Protein AF-A0A8D8A5N0-F1 (afdb_monomer)

Mean predicted aligned error: 7.86 Å

Foldseek 3Di:
DAEAEDEDALVLSLVLVQQLVQLLCCLVVVDPQVQWDWDQDLNDTTTHGNDPVVVVVSVVVSVVSSVCRNVVNDQWDKDWDADPVPRHTPDIYIHGYDYPPDDDPPDPDVPDPPPDPVVSNVSSVSSVVSSVSSVVVSD

Secondary structure (DSSP, 8-state):
-EEEEEES-HHHHHHHHHHHHHHHHHHTTSS-GGGEEEEEETTEEEEEE--HHHHHHHHHHHHHHHHHHHTT--SEEEEEEE-TTT--EEEEEEEEEE----S------TTS----HHHHHHHHHHHHHHHHHHHHTT-

pLDDT: mean 80.79, std 16.63, range [32.75, 97.25]

Solvent-accessible surface area (backbone atoms only — not comparable to full-atom values): 8246 Å² total; per-residue (Å²): 125,48,76,45,82,44,66,67,53,32,70,56,39,36,50,51,50,52,55,50,51,34,42,49,37,52,77,69,58,76,44,66,73,86,43,43,44,81,42,83,51,78,93,38,82,41,56,36,71,68,50,66,66,61,51,52,50,50,50,58,52,38,54,56,48,26,56,34,40,66,69,71,71,52,61,65,48,75,53,72,45,58,43,88,83,80,65,45,77,77,44,49,37,35,41,34,45,47,75,78,82,70,95,60,95,65,78,77,45,97,87,53,72,91,81,46,76,65,57,53,52,49,54,35,49,53,53,50,50,53,55,47,51,62,60,54,74,74,111

Radius of gyration: 15.75 Å; Cα contacts (8 Å, |Δi|>4): 160; chains: 1; bounding box: 42×29×41 Å

InterPro domains:
  IPR003511 HORMA domain [PF02301] (9-136)
  IPR003511 HORMA domain [PS50815] (7-139)
  IPR036570 HORMA domain superfamily [G3DSA:3.30.900.10] (1-139)
  IPR036570 HORMA domain superfamily [SSF56019] (3-138)
  IPR045091 Mad2-like [PTHR11842] (2-138)

Structure (mmCIF, N/CA/C/O backbone):
data_AF-A0A8D8A5N0-F1
#
_entry.id   AF-A0A8D8A5N0-F1
#
loop_
_atom_site.group_PDB
_atom_site.id
_atom_site.type_symbol
_atom_site.label_atom_id
_atom_site.label_alt_id
_atom_site.label_comp_id
_atom_site.label_asym_id
_atom_site.label_entity_id
_atom_site.label_seq_id
_atom_site.pdbx_PDB_ins_code
_atom_site.Cartn_x
_atom_site.Cartn_y
_atom_site.Cartn_z
_atom_site.occupancy
_atom_site.B_iso_or_equiv
_atom_site.auth_seq_id
_atom_site.auth_comp_id
_atom_site.auth_asym_id
_atom_site.auth_atom_id
_atom_site.pdbx_PDB_model_num
ATOM 1 N N . GLN A 1 1 ? -12.467 -11.304 -3.784 1.00 57.22 1 GLN A N 1
ATOM 2 C CA . GLN A 1 1 ? -10.991 -11.193 -3.771 1.00 57.22 1 GLN A CA 1
ATOM 3 C C . GLN A 1 1 ? -10.616 -10.074 -4.716 1.00 57.22 1 GLN A C 1
ATOM 5 O O . GLN A 1 1 ? -11.039 -10.118 -5.866 1.00 57.22 1 GLN A O 1
ATOM 10 N N . ASN A 1 2 ? -9.881 -9.080 -4.227 1.00 75.38 2 ASN A N 1
ATOM 11 C CA . ASN A 1 2 ? -9.463 -7.937 -5.034 1.00 75.38 2 ASN A CA 1
ATOM 12 C C . ASN A 1 2 ? -8.053 -8.225 -5.544 1.00 75.38 2 ASN A C 1
ATOM 14 O O . ASN A 1 2 ? -7.177 -8.504 -4.735 1.00 75.38 2 ASN A O 1
ATOM 18 N N . ALA A 1 3 ? -7.836 -8.206 -6.860 1.00 76.81 3 ALA A N 1
ATOM 19 C CA . ALA A 1 3 ? -6.529 -8.477 -7.453 1.00 76.81 3 ALA A CA 1
ATOM 20 C C . ALA A 1 3 ? -6.032 -7.262 -8.241 1.00 76.81 3 ALA A C 1
ATOM 22 O O . ALA A 1 3 ? -6.712 -6.796 -9.154 1.00 76.81 3 ALA A O 1
ATOM 23 N N . ILE A 1 4 ? -4.837 -6.782 -7.908 1.00 78.62 4 ILE A N 1
ATOM 24 C CA . ILE A 1 4 ? -4.152 -5.656 -8.549 1.00 78.62 4 ILE A CA 1
ATOM 25 C C . ILE A 1 4 ? -2.866 -6.203 -9.161 1.00 78.62 4 ILE A C 1
ATOM 27 O O . ILE A 1 4 ? -2.128 -6.926 -8.499 1.00 78.62 4 ILE A O 1
ATOM 31 N N . THR A 1 5 ? -2.599 -5.894 -10.428 1.00 76.25 5 THR A N 1
ATOM 32 C CA . THR A 1 5 ? -1.364 -6.330 -11.098 1.00 76.25 5 THR A CA 1
ATOM 33 C C . THR A 1 5 ? -0.357 -5.190 -11.105 1.00 76.25 5 THR A C 1
ATOM 35 O O . THR A 1 5 ? -0.684 -4.099 -11.563 1.00 76.25 5 THR A O 1
ATOM 38 N N . LEU A 1 6 ? 0.855 -5.449 -10.620 1.00 73.50 6 LEU A N 1
ATOM 39 C CA . LEU A 1 6 ? 1.956 -4.490 -10.574 1.00 73.50 6 LEU A CA 1
ATOM 40 C C . LEU A 1 6 ? 3.015 -4.867 -11.611 1.00 73.50 6 LEU A C 1
ATOM 42 O O . LEU A 1 6 ? 3.421 -6.028 -11.690 1.00 73.50 6 LEU A O 1
ATOM 46 N N . LYS A 1 7 ? 3.452 -3.879 -12.392 1.00 70.44 7 LYS A N 1
ATOM 47 C CA . LYS A 1 7 ? 4.493 -3.998 -13.418 1.00 70.44 7 LYS A CA 1
ATOM 48 C C . LYS A 1 7 ? 5.558 -2.935 -13.171 1.00 70.44 7 LYS A C 1
ATOM 50 O O . LYS A 1 7 ? 5.244 -1.869 -12.656 1.00 70.44 7 LYS A O 1
ATOM 55 N N . GLY A 1 8 ? 6.806 -3.218 -13.528 1.00 72.31 8 GLY A N 1
ATOM 56 C CA . GLY A 1 8 ? 7.905 -2.254 -13.430 1.00 72.31 8 GLY A CA 1
ATOM 57 C C . GLY A 1 8 ? 9.109 -2.772 -12.650 1.00 72.31 8 GLY A C 1
ATOM 58 O O . GLY A 1 8 ? 9.218 -3.959 -12.356 1.00 72.31 8 GLY A O 1
ATOM 59 N N . SER A 1 9 ? 10.043 -1.870 -12.342 1.00 77.88 9 SER A N 1
ATOM 60 C CA . SER A 1 9 ? 11.216 -2.204 -11.531 1.00 77.88 9 SER A CA 1
ATOM 61 C C . SER A 1 9 ? 10.828 -2.457 -10.072 1.00 77.88 9 SER A C 1
ATOM 63 O O . SER A 1 9 ? 9.800 -1.972 -9.600 1.00 77.88 9 SER A O 1
ATOM 65 N N . ALA A 1 10 ? 11.687 -3.156 -9.327 1.00 81.75 10 ALA A N 1
ATOM 66 C CA . ALA A 1 10 ? 11.471 -3.427 -7.906 1.00 81.75 10 ALA A CA 1
ATOM 67 C C . ALA A 1 10 ? 11.163 -2.156 -7.092 1.00 81.75 10 ALA A C 1
ATOM 69 O O . ALA A 1 10 ? 10.239 -2.153 -6.285 1.00 81.75 10 ALA A O 1
ATOM 70 N N . ALA A 1 11 ? 11.885 -1.060 -7.349 1.00 80.50 11 ALA A N 1
ATOM 71 C CA . ALA A 1 11 ? 11.662 0.219 -6.676 1.00 80.50 11 ALA A CA 1
ATOM 72 C C . ALA A 1 11 ? 10.275 0.809 -6.986 1.00 80.50 11 ALA A C 1
ATOM 74 O O . ALA A 1 11 ? 9.578 1.255 -6.079 1.00 80.50 11 ALA A O 1
ATOM 75 N N . ILE A 1 12 ? 9.854 0.759 -8.254 1.00 81.06 12 ILE A N 1
ATOM 76 C CA . ILE A 1 12 ? 8.546 1.259 -8.694 1.00 81.06 12 ILE A CA 1
ATOM 77 C C . ILE A 1 12 ? 7.417 0.422 -8.079 1.00 81.06 12 ILE A C 1
ATOM 79 O O . ILE A 1 12 ? 6.457 0.970 -7.543 1.00 81.06 12 ILE A O 1
ATOM 83 N N . ILE A 1 13 ? 7.549 -0.907 -8.094 1.00 83.31 13 ILE A N 1
ATOM 84 C CA . ILE A 1 13 ? 6.556 -1.820 -7.514 1.00 83.31 13 ILE A CA 1
ATOM 85 C C . ILE A 1 13 ? 6.441 -1.612 -5.996 1.00 83.31 13 ILE A C 1
ATOM 87 O O . ILE A 1 13 ? 5.327 -1.558 -5.473 1.00 83.31 13 ILE A O 1
ATOM 91 N N . SER A 1 14 ? 7.557 -1.430 -5.284 1.00 87.62 14 SER A N 1
ATOM 92 C CA . SER A 1 14 ? 7.544 -1.085 -3.855 1.00 87.62 14 SER A CA 1
ATOM 93 C C . SER A 1 14 ? 6.847 0.246 -3.575 1.00 87.62 14 SER A C 1
ATOM 95 O O . SER A 1 14 ? 6.098 0.362 -2.602 1.00 87.62 14 SER A O 1
ATOM 97 N N . GLU A 1 15 ? 7.026 1.239 -4.446 1.00 86.75 15 GLU A N 1
ATOM 98 C CA . GLU A 1 15 ? 6.311 2.511 -4.359 1.00 86.75 15 GLU A CA 1
ATOM 99 C C . GLU A 1 15 ? 4.797 2.326 -4.568 1.00 86.75 15 GLU A C 1
ATOM 101 O O . GLU A 1 15 ? 3.990 2.846 -3.794 1.00 86.75 15 GLU A O 1
ATOM 106 N N . TYR A 1 16 ? 4.403 1.516 -5.558 1.00 85.94 16 TYR A N 1
ATOM 107 C CA . TYR A 1 16 ? 3.000 1.188 -5.831 1.00 85.94 16 TYR A CA 1
ATOM 108 C C . TYR A 1 16 ? 2.325 0.508 -4.644 1.00 85.94 16 TYR A C 1
ATOM 110 O O . TYR A 1 16 ? 1.199 0.859 -4.287 1.00 85.94 16 TYR A O 1
ATOM 118 N N .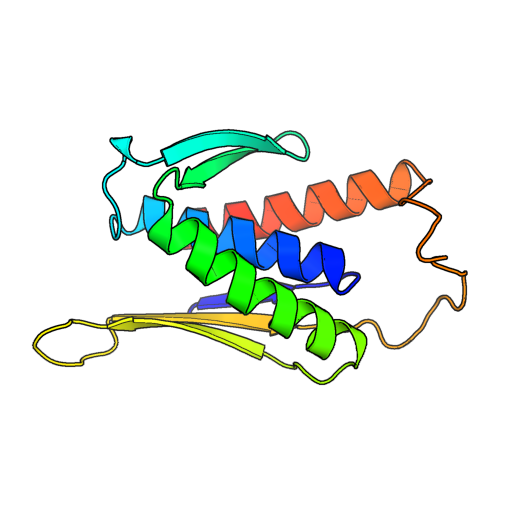 LEU A 1 17 ? 3.022 -0.427 -3.999 1.00 90.06 17 LEU A N 1
ATOM 119 C CA . LEU A 1 17 ? 2.541 -1.081 -2.785 1.00 90.06 17 LEU A CA 1
ATOM 120 C C . LEU A 1 17 ? 2.341 -0.069 -1.657 1.00 90.06 17 LEU A C 1
ATOM 122 O O . LEU A 1 17 ? 1.313 -0.109 -0.985 1.00 90.06 17 LEU A O 1
ATOM 126 N N . ASN A 1 18 ? 3.271 0.873 -1.476 1.00 93.19 18 ASN A N 1
ATOM 127 C CA . ASN A 1 18 ? 3.143 1.901 -0.447 1.00 93.19 18 ASN A CA 1
ATOM 128 C C . ASN A 1 18 ? 1.880 2.754 -0.640 1.00 93.19 18 ASN A C 1
ATOM 130 O O . ASN A 1 18 ? 1.090 2.920 0.293 1.00 93.19 18 ASN A O 1
ATOM 134 N N . TYR A 1 19 ? 1.663 3.270 -1.852 1.00 91.12 19 TYR A N 1
ATOM 135 C CA . TYR A 1 19 ? 0.490 4.090 -2.163 1.00 91.12 19 TYR A CA 1
ATOM 136 C C . TYR A 1 19 ? -0.813 3.296 -2.088 1.00 91.12 19 TYR A C 1
ATOM 138 O O . TYR A 1 19 ? -1.806 3.784 -1.540 1.00 91.12 19 TYR A O 1
ATOM 146 N N . GLY A 1 20 ? -0.806 2.062 -2.597 1.00 89.75 20 GLY A N 1
ATOM 147 C CA . GLY A 1 20 ? -1.971 1.189 -2.577 1.00 89.75 20 GLY A CA 1
ATOM 148 C C . GLY A 1 20 ? -2.399 0.838 -1.154 1.00 89.75 20 GLY A C 1
ATOM 149 O O . GLY A 1 20 ? -3.569 0.992 -0.809 1.00 89.75 20 GLY A O 1
ATOM 150 N N . ILE A 1 21 ? -1.447 0.456 -0.297 1.00 93.69 21 ILE A N 1
ATOM 151 C CA . ILE A 1 21 ? -1.722 0.139 1.109 1.00 93.69 21 ILE A CA 1
ATOM 152 C C . ILE A 1 21 ? -2.253 1.373 1.844 1.00 93.69 21 ILE A C 1
ATOM 154 O O . ILE A 1 21 ? -3.294 1.280 2.491 1.00 93.69 21 ILE A O 1
ATOM 158 N N . ASN A 1 22 ? -1.607 2.539 1.715 1.00 94.62 22 ASN A N 1
ATOM 159 C CA . ASN A 1 22 ? -2.088 3.767 2.362 1.00 94.62 22 ASN A CA 1
ATOM 160 C C . ASN A 1 22 ? -3.510 4.140 1.913 1.00 94.62 22 ASN A C 1
ATOM 162 O O . ASN A 1 22 ? -4.335 4.529 2.739 1.00 94.62 22 ASN A O 1
ATOM 166 N N . SER A 1 23 ? -3.824 3.945 0.631 1.00 91.06 23 SER A N 1
ATOM 167 C CA . SER A 1 23 ? -5.166 4.197 0.096 1.00 91.06 23 SER A CA 1
ATOM 168 C C . SER A 1 23 ? -6.212 3.266 0.692 1.00 91.06 23 SER A C 1
ATOM 170 O O . SER A 1 23 ? -7.265 3.741 1.110 1.00 91.06 23 SER A O 1
ATOM 172 N N . ILE A 1 24 ? -5.914 1.966 0.793 1.00 91.88 24 ILE A N 1
ATOM 173 C CA . ILE A 1 24 ? -6.815 0.984 1.413 1.00 91.88 24 ILE A CA 1
ATOM 174 C C . ILE A 1 24 ? -7.027 1.320 2.894 1.00 91.88 24 ILE A C 1
ATOM 176 O O . ILE A 1 24 ? -8.164 1.318 3.363 1.00 91.88 24 ILE A O 1
ATOM 180 N N . LEU A 1 25 ? -5.957 1.658 3.627 1.00 94.25 25 LEU A N 1
ATOM 181 C CA . LEU A 1 25 ? -6.043 2.035 5.043 1.00 94.25 25 LEU A CA 1
ATOM 182 C C . LEU A 1 25 ? -6.958 3.245 5.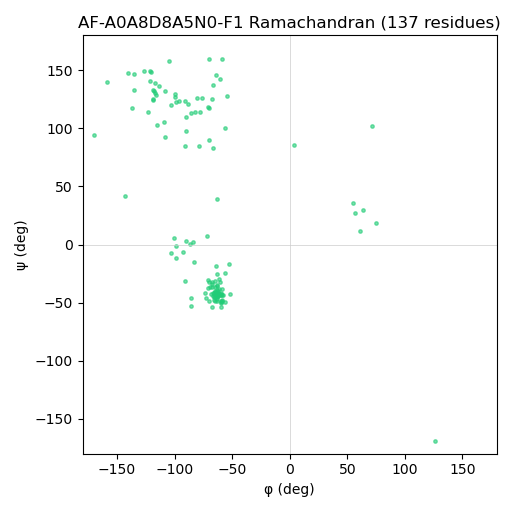261 1.00 94.25 25 LEU A C 1
ATOM 184 O O . LEU A 1 25 ? -7.769 3.229 6.189 1.00 94.25 25 LEU A O 1
ATOM 188 N N . PHE A 1 26 ? -6.846 4.264 4.405 1.00 92.38 26 PHE A N 1
ATOM 189 C CA . PHE A 1 26 ? -7.698 5.450 4.457 1.00 92.38 26 PHE A CA 1
ATOM 190 C C . PHE A 1 26 ? -9.150 5.121 4.094 1.00 92.38 26 PHE A C 1
ATOM 192 O O . PHE A 1 26 ? -10.073 5.399 4.855 1.00 92.38 26 PHE A O 1
ATOM 199 N N . GLN A 1 27 ? -9.364 4.498 2.937 1.00 89.06 27 GLN A N 1
ATOM 200 C CA . GLN A 1 27 ? -10.695 4.279 2.372 1.00 89.06 27 GLN A CA 1
ATOM 201 C C . GLN A 1 27 ? -11.549 3.299 3.180 1.00 89.06 27 GLN A C 1
ATOM 203 O O . GLN A 1 27 ? -12.768 3.452 3.232 1.00 89.06 27 GLN A O 1
ATOM 208 N N . ARG A 1 28 ? -10.924 2.303 3.819 1.00 91.06 28 ARG A N 1
ATOM 209 C CA . ARG A 1 28 ? -11.609 1.354 4.710 1.00 91.06 28 ARG A CA 1
ATOM 210 C C . ARG A 1 28 ? -11.720 1.862 6.151 1.00 91.06 28 ARG A C 1
ATOM 212 O O . ARG A 1 28 ? -12.261 1.152 6.992 1.00 91.06 28 ARG A O 1
ATOM 219 N N . GLY A 1 29 ? -11.215 3.064 6.445 1.00 92.44 29 GLY A N 1
ATOM 220 C CA . GLY A 1 29 ? -11.278 3.659 7.780 1.00 92.44 29 GLY A CA 1
ATOM 221 C C . GLY A 1 29 ? -10.503 2.869 8.837 1.00 92.44 29 GLY A C 1
ATOM 222 O O . GLY A 1 29 ? -10.889 2.869 10.002 1.00 92.44 29 GLY A O 1
ATOM 223 N N . ILE A 1 30 ? -9.427 2.177 8.440 1.00 93.75 30 ILE A N 1
ATOM 224 C CA . ILE A 1 30 ? -8.573 1.422 9.375 1.00 93.75 30 ILE A CA 1
ATOM 225 C C . ILE A 1 30 ? -7.822 2.384 10.301 1.00 93.75 30 ILE A C 1
ATOM 227 O O . ILE A 1 30 ? -7.595 2.075 11.469 1.00 93.75 30 ILE A O 1
ATOM 231 N N . TYR A 1 31 ? -7.463 3.556 9.774 1.00 94.81 31 TYR A N 1
ATOM 232 C CA . TYR A 1 31 ? -6.886 4.667 10.522 1.00 94.81 31 TYR A CA 1
ATOM 233 C C . TYR A 1 31 ? -7.765 5.920 10.376 1.00 94.81 31 TYR A C 1
ATOM 235 O O . TYR A 1 31 ? -8.393 6.096 9.327 1.00 94.81 31 TYR A O 1
ATOM 243 N N . PRO A 1 32 ? -7.803 6.808 11.388 1.00 94.25 32 PRO A N 1
ATOM 244 C CA . PRO A 1 32 ? -8.585 8.038 11.325 1.00 94.25 32 PRO A CA 1
ATOM 245 C C . PRO A 1 32 ? -8.146 8.962 10.177 1.00 94.25 32 PRO A C 1
ATOM 247 O O . PRO A 1 32 ? -6.943 9.091 9.924 1.00 94.25 32 PRO A O 1
ATOM 250 N N . PRO A 1 33 ? -9.079 9.651 9.496 1.00 93.12 33 PRO A N 1
ATOM 251 C CA . PRO A 1 33 ? -8.765 10.494 8.340 1.00 93.12 33 PRO A CA 1
ATOM 252 C C . PRO A 1 33 ? -7.802 11.646 8.670 1.00 93.12 33 PRO A C 1
ATOM 254 O O . PRO A 1 33 ? -6.962 12.005 7.846 1.00 93.12 33 PRO A O 1
ATOM 257 N N . GLU A 1 34 ? -7.854 12.194 9.885 1.00 95.12 34 GLU A N 1
ATOM 258 C CA . GLU A 1 34 ? -6.951 13.243 10.370 1.00 95.12 34 GLU A CA 1
ATOM 259 C C . GLU A 1 34 ? -5.487 12.793 10.462 1.00 95.12 34 GLU A C 1
ATOM 261 O O . GLU A 1 34 ? -4.582 13.634 10.482 1.00 95.12 34 GLU A O 1
ATOM 266 N N . GLN A 1 35 ? -5.232 11.481 10.473 1.00 95.94 35 GLN A N 1
ATOM 267 C CA . GLN A 1 35 ? -3.888 10.913 10.439 1.00 95.94 35 GLN A CA 1
ATOM 268 C C . GLN A 1 35 ? -3.321 10.801 9.026 1.00 95.94 35 GLN A C 1
ATOM 270 O O . GLN A 1 35 ? -2.179 10.386 8.880 1.00 95.94 35 GLN A O 1
ATOM 275 N N . PHE A 1 36 ? -4.039 11.241 7.992 1.00 96.81 36 PHE A N 1
ATOM 276 C CA . PHE A 1 36 ? -3.530 11.271 6.625 1.00 96.81 36 PHE A CA 1
ATOM 277 C C . PHE A 1 36 ? -3.173 12.691 6.174 1.00 96.81 36 PHE A C 1
ATOM 279 O O . PHE A 1 36 ? -3.617 13.698 6.736 1.00 96.81 36 PHE A O 1
ATOM 286 N N . THR A 1 37 ? -2.314 12.778 5.165 1.00 95.94 37 THR A N 1
ATOM 287 C CA . THR A 1 37 ? -1.986 14.012 4.452 1.00 95.94 37 THR A CA 1
ATOM 288 C C . THR A 1 37 ? -1.980 13.771 2.956 1.00 95.94 37 THR A C 1
ATOM 290 O O . THR A 1 37 ? -1.602 12.699 2.487 1.00 95.94 37 THR A O 1
ATOM 293 N N . SER A 1 38 ? -2.376 14.789 2.205 1.00 93.38 38 SER A N 1
ATOM 294 C CA . SER A 1 38 ? -2.317 14.776 0.751 1.00 93.38 38 SER A CA 1
ATOM 295 C C . SER A 1 38 ? -0.881 14.992 0.284 1.00 93.38 38 SER A C 1
ATOM 297 O O . SER A 1 38 ? -0.251 15.987 0.639 1.00 93.38 38 SER A O 1
ATOM 299 N N . VAL A 1 39 ? -0.381 14.082 -0.542 1.00 90.38 39 VAL A N 1
ATOM 300 C CA . VAL A 1 39 ? 0.906 14.185 -1.229 1.00 90.38 39 VAL A CA 1
ATOM 301 C C . VAL A 1 39 ? 0.637 14.190 -2.729 1.00 90.38 39 VAL A C 1
ATOM 303 O O . VAL A 1 39 ? -0.133 13.372 -3.227 1.00 90.38 39 VAL A O 1
ATOM 306 N N . GLN A 1 40 ? 1.253 15.127 -3.449 1.00 84.44 40 GLN A N 1
ATOM 307 C CA . GLN A 1 40 ? 1.192 15.157 -4.907 1.00 84.44 40 GLN A CA 1
ATOM 308 C C . GLN A 1 40 ?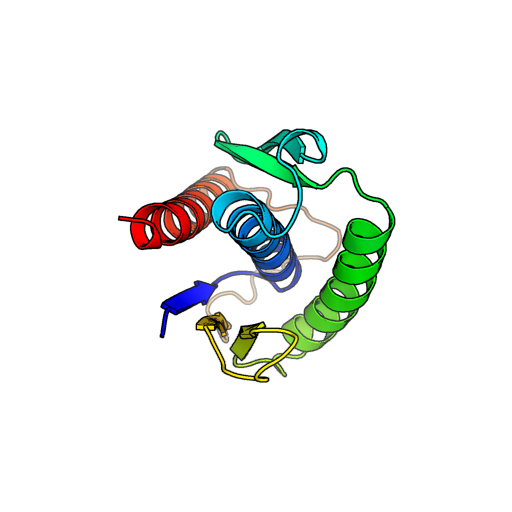 2.287 14.265 -5.474 1.00 84.44 40 GLN A C 1
ATOM 310 O O . GLN A 1 40 ? 3.467 14.578 -5.333 1.00 84.44 40 GLN A O 1
ATOM 315 N N . GLN A 1 41 ? 1.898 13.167 -6.113 1.00 80.38 41 GLN A N 1
ATOM 316 C CA . GLN A 1 41 ? 2.823 12.243 -6.761 1.00 80.38 41 GLN A CA 1
ATOM 317 C C . GLN A 1 41 ? 2.288 11.860 -8.125 1.00 80.38 41 GLN A C 1
ATOM 319 O O . GLN A 1 41 ? 1.109 11.551 -8.270 1.00 80.38 41 GLN A O 1
ATOM 324 N N . TYR A 1 42 ? 3.147 11.902 -9.146 1.00 71.62 42 TYR A N 1
ATOM 325 C CA . TYR A 1 42 ? 2.780 11.469 -10.499 1.00 71.62 42 TYR A CA 1
ATOM 326 C C . TYR A 1 42 ? 1.552 12.199 -11.093 1.00 71.62 42 TYR A C 1
ATOM 328 O O . TYR A 1 42 ? 0.844 11.668 -11.948 1.00 71.62 42 TYR A O 1
ATOM 336 N N . GLY A 1 43 ? 1.298 13.438 -10.649 1.00 74.31 43 GLY A N 1
ATOM 337 C CA . GLY A 1 43 ? 0.116 14.216 -11.036 1.00 74.31 43 GLY A CA 1
ATOM 338 C C . GLY A 1 43 ? -1.187 13.758 -10.368 1.00 74.31 43 GLY A C 1
ATOM 339 O O . GLY A 1 43 ? -2.265 14.073 -10.871 1.00 74.31 43 GLY A O 1
ATOM 340 N N . LEU A 1 44 ? -1.097 13.001 -9.272 1.00 77.94 44 LEU A N 1
ATOM 341 C CA . LEU A 1 44 ? -2.214 12.524 -8.463 1.00 77.94 44 LEU A CA 1
ATOM 342 C C . LEU A 1 44 ? -2.071 13.011 -7.023 1.00 77.94 44 LEU A C 1
ATOM 344 O O . LEU A 1 44 ? -0.988 12.956 -6.441 1.00 77.94 44 LEU A O 1
ATOM 348 N N . THR A 1 45 ? -3.199 13.388 -6.427 1.00 85.69 45 THR A N 1
ATOM 349 C CA . THR A 1 45 ? -3.292 13.603 -4.985 1.00 85.69 45 THR A CA 1
ATOM 350 C C . THR A 1 45 ? -3.497 12.253 -4.304 1.00 85.69 45 THR A C 1
ATOM 352 O O . THR A 1 45 ? -4.543 11.628 -4.485 1.00 85.69 45 THR A O 1
ATOM 355 N N . ILE A 1 46 ? -2.518 11.811 -3.518 1.00 86.50 46 ILE A N 1
ATOM 356 C CA . ILE A 1 46 ? -2.555 10.549 -2.771 1.00 86.50 46 ILE A CA 1
ATOM 357 C C . ILE A 1 46 ? -2.579 10.850 -1.275 1.00 86.50 46 ILE A C 1
ATOM 359 O O . ILE A 1 46 ? -1.842 11.713 -0.804 1.00 86.50 46 ILE A O 1
ATOM 363 N N . LEU A 1 47 ? -3.417 10.140 -0.520 1.00 91.31 47 LEU A N 1
ATOM 364 C CA . LEU A 1 47 ? -3.458 10.253 0.934 1.00 91.31 47 LEU A CA 1
ATOM 365 C C . LEU A 1 47 ? -2.462 9.282 1.561 1.00 91.31 47 LEU A C 1
ATOM 367 O O . LEU A 1 47 ? -2.555 8.074 1.368 1.00 91.31 47 LEU A O 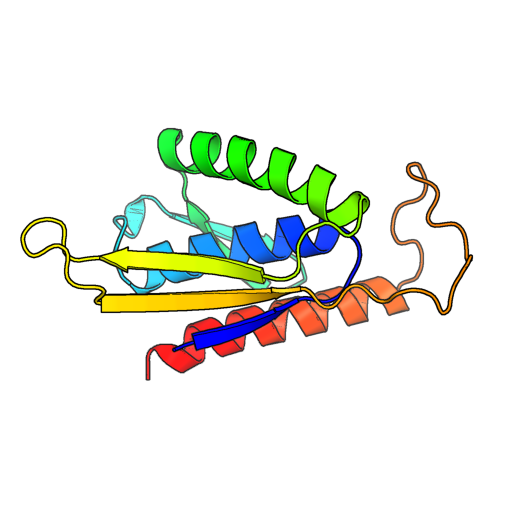1
ATOM 371 N N . MET A 1 48 ? -1.520 9.831 2.321 1.00 95.25 48 MET A N 1
ATOM 372 C CA . MET A 1 48 ? -0.455 9.097 3.001 1.00 95.25 48 MET A CA 1
ATOM 373 C C . MET A 1 48 ? -0.596 9.252 4.507 1.00 95.25 48 MET A C 1
ATOM 375 O O . MET A 1 48 ? -0.887 10.350 4.984 1.00 95.25 48 MET A O 1
ATOM 379 N N . SER A 1 49 ? -0.386 8.171 5.256 1.00 96.50 49 SER A N 1
ATOM 380 C CA . SER A 1 49 ? -0.410 8.231 6.716 1.00 96.50 49 SER A CA 1
ATOM 381 C C . SER A 1 49 ? 0.721 9.112 7.261 1.00 96.50 49 SER A C 1
ATOM 383 O O . SER A 1 49 ? 1.815 9.161 6.699 1.00 96.50 49 SER A O 1
ATOM 385 N N . LYS A 1 50 ? 0.442 9.798 8.371 1.00 96.88 50 LYS A N 1
ATOM 386 C CA . LYS A 1 50 ? 1.376 10.558 9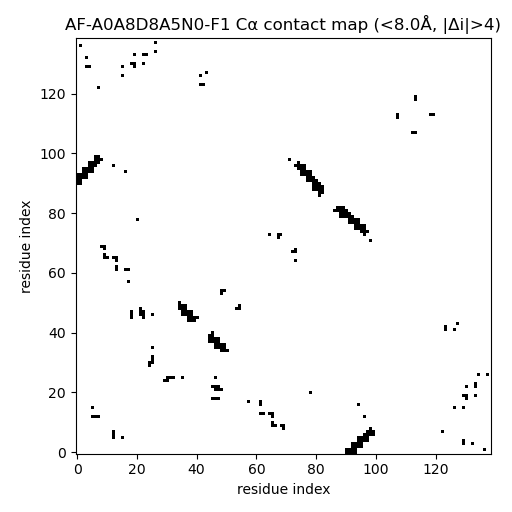.215 1.00 96.88 50 LYS A CA 1
ATOM 387 C C . LYS A 1 50 ? 1.741 9.803 10.498 1.00 96.88 50 LYS A C 1
ATOM 389 O O . LYS A 1 50 ? 2.585 10.277 11.251 1.00 96.88 50 LYS A O 1
ATOM 394 N N . ASP A 1 51 ? 1.090 8.672 10.782 1.00 96.44 51 ASP A N 1
ATOM 395 C CA . ASP A 1 51 ? 1.376 7.879 11.978 1.00 96.44 51 ASP A CA 1
ATOM 396 C C . ASP A 1 51 ? 2.743 7.188 11.845 1.00 96.44 51 ASP A C 1
ATOM 398 O O . ASP A 1 51 ? 2.981 6.373 10.952 1.00 96.44 51 ASP A O 1
ATOM 402 N N . GLU A 1 52 ? 3.669 7.522 12.743 1.00 96.12 52 GLU A N 1
ATOM 403 C CA . GLU A 1 52 ? 5.056 7.052 12.666 1.00 96.12 52 GLU A CA 1
ATOM 404 C C . GLU A 1 52 ? 5.172 5.528 12.758 1.00 96.12 52 GLU A C 1
ATOM 406 O O . GLU A 1 52 ? 6.081 4.944 12.162 1.00 96.12 52 GLU A O 1
ATOM 411 N N . LYS A 1 53 ? 4.250 4.862 13.468 1.00 96.06 53 LYS A N 1
ATOM 412 C CA . LYS A 1 53 ? 4.291 3.407 13.646 1.00 96.06 53 LYS A CA 1
ATOM 413 C C . LYS A 1 53 ? 3.980 2.695 12.338 1.00 96.06 53 LYS A C 1
ATOM 415 O O . LYS A 1 53 ? 4.746 1.813 11.948 1.00 96.06 53 LYS A O 1
ATOM 420 N N . ILE A 1 54 ? 2.907 3.081 11.643 1.00 94.88 54 ILE A N 1
ATOM 421 C CA . ILE A 1 54 ? 2.575 2.472 10.349 1.00 94.88 54 ILE A CA 1
ATOM 422 C C . ILE A 1 54 ? 3.593 2.856 9.273 1.00 94.88 54 ILE A C 1
ATOM 424 O O . ILE A 1 54 ? 3.984 1.997 8.487 1.00 94.88 54 ILE A O 1
ATOM 428 N N . ILE A 1 55 ? 4.109 4.090 9.285 1.00 96.06 55 ILE A N 1
ATOM 429 C CA . ILE A 1 55 ? 5.183 4.509 8.371 1.00 96.06 55 ILE A CA 1
ATOM 430 C C . ILE A 1 55 ? 6.433 3.644 8.575 1.00 96.06 55 ILE A C 1
ATOM 432 O O . ILE A 1 55 ? 7.007 3.142 7.608 1.00 96.06 55 ILE A O 1
ATOM 436 N N . ALA A 1 56 ? 6.869 3.448 9.822 1.00 97.25 56 ALA A N 1
ATOM 437 C CA . ALA A 1 56 ? 8.040 2.631 10.129 1.00 97.25 56 ALA A CA 1
ATOM 438 C C . ALA A 1 56 ? 7.824 1.153 9.780 1.00 97.25 56 ALA A C 1
ATOM 440 O O . ALA A 1 56 ? 8.718 0.525 9.212 1.00 97.25 56 ALA A O 1
ATOM 441 N N . PHE A 1 57 ? 6.639 0.613 10.076 1.00 96.38 57 PHE A N 1
ATOM 442 C CA . PHE A 1 57 ? 6.272 -0.753 9.716 1.00 96.38 57 PHE A CA 1
ATOM 443 C C . PHE A 1 57 ? 6.314 -0.966 8.201 1.00 96.38 57 PHE A C 1
ATOM 445 O O . PHE A 1 57 ? 7.024 -1.854 7.729 1.00 96.38 57 PHE A O 1
ATOM 452 N N . LEU A 1 58 ? 5.608 -0.124 7.437 1.00 96.06 58 LEU A N 1
ATOM 453 C CA . LEU A 1 58 ? 5.560 -0.233 5.980 1.00 96.06 58 LEU A CA 1
ATOM 454 C C . LEU A 1 58 ? 6.943 -0.046 5.370 1.00 96.06 58 LEU A C 1
ATOM 456 O O . LEU A 1 58 ? 7.317 -0.827 4.507 1.00 96.06 58 LEU A O 1
ATOM 460 N N . ARG A 1 59 ? 7.742 0.909 5.852 1.00 95.12 59 ARG A N 1
ATOM 461 C CA . ARG A 1 59 ? 9.124 1.086 5.393 1.00 95.12 59 ARG A CA 1
ATOM 462 C C . ARG A 1 59 ? 9.948 -0.190 5.561 1.00 95.12 59 ARG A C 1
ATOM 464 O O . ARG A 1 59 ? 10.574 -0.621 4.604 1.00 95.12 59 ARG A O 1
ATOM 471 N N . ASN A 1 60 ? 9.923 -0.818 6.736 1.00 95.75 60 ASN A N 1
ATOM 472 C CA . ASN A 1 60 ? 10.693 -2.042 6.977 1.00 95.75 60 ASN A CA 1
ATOM 473 C C . ASN A 1 60 ? 10.239 -3.197 6.070 1.00 95.75 60 ASN A C 1
ATOM 475 O O . ASN A 1 60 ? 11.074 -3.889 5.491 1.00 95.75 60 ASN A O 1
ATOM 479 N N . VAL A 1 61 ? 8.924 -3.385 5.924 1.00 94.56 61 VAL A N 1
ATOM 480 C CA . VAL A 1 61 ? 8.356 -4.437 5.066 1.00 94.56 61 VAL A CA 1
ATOM 481 C C . VAL A 1 61 ? 8.684 -4.181 3.596 1.00 94.56 61 VAL A C 1
ATOM 483 O O . VAL A 1 61 ? 9.146 -5.083 2.904 1.00 94.56 61 VAL A O 1
ATOM 486 N N . LEU A 1 62 ? 8.477 -2.956 3.115 1.00 93.75 62 LEU A N 1
ATOM 487 C CA . LEU A 1 62 ? 8.658 -2.601 1.710 1.00 93.75 62 LEU A CA 1
ATOM 488 C C . LEU A 1 62 ? 10.125 -2.604 1.285 1.00 93.75 62 LEU A C 1
ATOM 490 O O . LEU A 1 62 ? 10.399 -2.978 0.149 1.00 93.75 62 LEU A O 1
ATOM 494 N N . THR A 1 63 ? 11.064 -2.269 2.178 1.00 93.12 63 THR A N 1
ATOM 495 C CA . THR A 1 63 ? 12.500 -2.447 1.912 1.00 93.12 63 THR A CA 1
ATOM 496 C C . THR A 1 63 ? 12.816 -3.915 1.635 1.00 93.12 63 THR A C 1
ATOM 498 O O . THR A 1 63 ? 13.403 -4.234 0.606 1.00 93.12 63 THR A O 1
ATOM 501 N N . GLN A 1 64 ? 12.355 -4.829 2.494 1.00 92.62 64 GLN A N 1
ATOM 502 C CA . GLN A 1 64 ? 12.598 -6.260 2.303 1.00 92.62 64 GLN A CA 1
ATOM 503 C C . GLN A 1 64 ? 11.914 -6.803 1.039 1.00 92.62 64 GLN A C 1
ATOM 505 O O . GLN A 1 64 ? 12.491 -7.613 0.311 1.00 92.62 64 GLN A O 1
ATOM 510 N N . VAL A 1 65 ? 10.688 -6.347 0.764 1.00 91.44 65 VAL A N 1
ATOM 511 C CA . VAL A 1 65 ? 9.952 -6.697 -0.456 1.00 91.44 65 VAL A CA 1
ATOM 512 C C . VAL A 1 65 ? 10.688 -6.199 -1.697 1.00 91.44 65 VAL A C 1
ATOM 514 O O . VAL A 1 65 ? 10.774 -6.941 -2.670 1.00 91.44 65 VAL A O 1
ATOM 517 N N . GLN A 1 66 ? 11.269 -4.997 -1.667 1.00 89.25 66 GLN A N 1
ATOM 518 C CA . GLN A 1 66 ? 12.059 -4.461 -2.777 1.00 89.25 66 GLN A CA 1
ATOM 519 C C . GLN A 1 66 ? 13.256 -5.360 -3.108 1.00 89.25 66 GLN A C 1
ATOM 521 O O . GLN A 1 66 ? 13.504 -5.640 -4.281 1.00 89.25 66 GLN A O 1
ATOM 526 N N . ASP A 1 67 ? 13.964 -5.851 -2.090 1.00 89.81 67 ASP A N 1
ATOM 527 C CA . ASP A 1 67 ? 15.109 -6.745 -2.280 1.00 89.81 67 ASP A CA 1
ATOM 528 C C . ASP A 1 67 ? 14.693 -8.077 -2.918 1.00 89.81 67 ASP A C 1
ATOM 530 O O . ASP A 1 67 ? 15.370 -8.574 -3.822 1.00 89.81 67 ASP A O 1
ATOM 534 N N . TRP A 1 68 ? 13.562 -8.649 -2.492 1.00 91.88 68 TRP A N 1
ATOM 535 C CA . TRP A 1 68 ? 13.032 -9.883 -3.081 1.00 91.88 68 TRP A CA 1
ATOM 536 C C . TRP A 1 68 ? 12.483 -9.672 -4.494 1.00 91.88 68 TRP A C 1
ATOM 538 O O . TRP A 1 68 ? 12.675 -10.524 -5.361 1.00 91.88 68 TRP A O 1
ATOM 548 N N . LEU A 1 69 ? 11.843 -8.530 -4.756 1.00 86.88 69 LEU A N 1
ATOM 549 C CA . LEU A 1 69 ? 11.400 -8.142 -6.095 1.00 86.88 69 LEU A CA 1
ATOM 550 C C . LEU A 1 69 ? 12.590 -8.033 -7.051 1.00 86.88 69 LEU A C 1
ATOM 552 O O . LEU A 1 69 ? 12.522 -8.559 -8.160 1.00 86.88 69 LEU A O 1
ATOM 556 N N . GLY A 1 70 ? 13.695 -7.422 -6.607 1.00 83.19 70 GLY A N 1
ATOM 557 C CA . GLY A 1 70 ? 14.933 -7.314 -7.386 1.00 83.19 70 GLY A CA 1
ATOM 558 C C . GLY A 1 70 ? 15.587 -8.664 -7.695 1.00 83.19 70 GLY A C 1
ATOM 559 O O . GLY A 1 70 ? 16.269 -8.802 -8.706 1.00 83.19 70 GLY A O 1
ATOM 560 N N . GLN A 1 71 ? 15.337 -9.675 -6.859 1.00 86.81 71 GLN A N 1
ATOM 561 C CA . GLN A 1 71 ? 15.780 -11.058 -7.060 1.00 86.81 71 GLN A CA 1
ATOM 562 C C . GLN A 1 71 ? 14.764 -11.918 -7.829 1.00 86.81 71 GLN A C 1
ATOM 564 O O . GLN A 1 71 ? 14.999 -13.112 -8.010 1.00 86.81 71 GLN A O 1
ATOM 569 N N . ASN A 1 72 ? 13.641 -11.345 -8.276 1.00 83.81 72 ASN A N 1
ATOM 570 C CA . ASN A 1 72 ? 12.518 -12.068 -8.877 1.00 83.81 72 ASN A CA 1
ATOM 571 C C . ASN A 1 72 ? 11.954 -13.197 -7.985 1.00 83.81 72 ASN A C 1
ATOM 573 O O . ASN A 1 72 ? 11.553 -14.241 -8.488 1.00 83.81 72 ASN A O 1
ATOM 577 N N . GLN A 1 73 ? 11.926 -12.998 -6.663 1.00 88.38 73 GLN A N 1
ATOM 578 C CA . GLN A 1 73 ? 11.470 -13.992 -5.674 1.00 88.38 73 GLN A CA 1
ATOM 579 C C . GLN A 1 73 ? 10.041 -13.751 -5.158 1.00 88.38 73 GLN A C 1
ATOM 581 O O . GLN A 1 73 ? 9.596 -14.433 -4.236 1.00 88.38 73 GLN A O 1
ATOM 586 N N . VAL A 1 74 ? 9.320 -12.772 -5.709 1.00 89.31 74 VAL A N 1
ATOM 587 C CA . VAL A 1 74 ? 7.966 -12.414 -5.266 1.00 89.31 74 VAL A CA 1
ATOM 588 C C . VAL A 1 74 ? 6.997 -12.501 -6.433 1.00 89.31 74 VAL A C 1
ATOM 590 O O . VAL A 1 74 ? 7.050 -11.676 -7.338 1.00 89.31 74 VAL A O 1
ATOM 593 N N . ASP A 1 75 ? 6.062 -13.446 -6.358 1.00 88.19 75 ASP A N 1
ATOM 594 C CA . ASP A 1 75 ? 4.976 -13.578 -7.341 1.00 88.19 75 ASP A CA 1
ATOM 595 C C . ASP A 1 75 ? 3.724 -12.787 -6.932 1.00 88.19 75 ASP A C 1
ATOM 597 O O . ASP A 1 75 ? 2.937 -12.322 -7.764 1.00 88.19 75 ASP A O 1
ATOM 601 N N . LYS A 1 76 ? 3.492 -12.659 -5.621 1.00 91.50 76 LYS A N 1
ATOM 602 C CA . LYS A 1 76 ? 2.278 -12.056 -5.068 1.00 91.50 76 LYS A CA 1
ATOM 603 C C . LYS A 1 76 ? 2.487 -11.571 -3.640 1.00 91.50 76 LYS A C 1
ATOM 605 O O . LYS A 1 76 ? 3.056 -12.280 -2.816 1.00 91.50 76 LYS A O 1
ATOM 610 N N . ILE A 1 77 ? 1.918 -10.414 -3.322 1.00 92.38 77 ILE A N 1
ATOM 611 C CA . ILE A 1 77 ? 1.821 -9.866 -1.965 1.00 92.38 77 ILE A CA 1
ATOM 612 C C . ILE A 1 77 ? 0.341 -9.731 -1.622 1.00 92.38 77 ILE A C 1
ATOM 614 O O . ILE A 1 77 ? -0.430 -9.254 -2.443 1.00 92.38 77 ILE A O 1
ATOM 618 N N . SER A 1 78 ? -0.084 -10.181 -0.441 1.00 93.69 78 SER A N 1
ATOM 619 C CA . SER A 1 78 ? -1.502 -10.142 -0.041 1.00 93.69 78 SER A CA 1
ATOM 620 C C . SER A 1 78 ? -1.677 -9.280 1.209 1.00 93.69 78 SER A C 1
ATOM 622 O O . SER A 1 78 ? -1.048 -9.552 2.229 1.00 93.69 78 SER A O 1
ATOM 624 N N . MET A 1 79 ? -2.534 -8.260 1.145 1.00 92.81 79 MET A N 1
ATOM 625 C CA . MET A 1 79 ? -2.976 -7.484 2.309 1.00 92.81 79 MET A CA 1
ATOM 626 C C . MET A 1 79 ? -4.346 -7.995 2.751 1.00 92.81 79 MET A C 1
ATOM 628 O O . MET A 1 79 ? -5.300 -7.997 1.974 1.00 92.81 79 MET A O 1
ATOM 632 N N . ILE A 1 80 ? -4.446 -8.430 4.005 1.00 94.38 80 ILE A N 1
ATOM 633 C CA . ILE A 1 80 ? -5.653 -9.052 4.552 1.00 94.38 80 ILE A CA 1
ATOM 634 C C . ILE A 1 80 ? -6.199 -8.167 5.669 1.00 94.38 80 ILE A C 1
ATOM 636 O O . ILE A 1 80 ? -5.468 -7.800 6.587 1.00 94.38 80 ILE A O 1
ATOM 640 N N . ILE A 1 81 ? -7.488 -7.845 5.595 1.00 93.56 81 ILE A N 1
ATOM 641 C CA . ILE A 1 81 ? -8.223 -7.157 6.656 1.00 93.56 81 ILE A CA 1
ATOM 642 C C . ILE A 1 81 ? -9.071 -8.205 7.365 1.00 93.56 81 ILE A C 1
ATOM 644 O O . ILE A 1 81 ? -9.918 -8.852 6.748 1.00 93.56 81 ILE A O 1
ATOM 648 N N . THR A 1 82 ? -8.842 -8.378 8.663 1.00 95.25 82 THR A N 1
ATOM 649 C CA . THR A 1 82 ? -9.559 -9.354 9.490 1.00 95.25 82 THR A CA 1
ATOM 650 C C . THR A 1 82 ? -10.290 -8.675 10.631 1.00 95.25 82 THR A C 1
ATOM 652 O O . THR A 1 82 ? -9.783 -7.714 11.212 1.00 95.25 82 THR A O 1
ATOM 655 N N . ASN A 1 83 ? -11.419 -9.241 11.041 1.00 93.50 83 ASN A N 1
ATOM 656 C CA . ASN A 1 83 ? -12.043 -8.873 12.301 1.00 93.50 83 ASN A CA 1
ATOM 657 C C . ASN A 1 83 ? -11.157 -9.329 13.474 1.00 93.50 83 ASN A C 1
ATOM 659 O O . ASN A 1 83 ? -10.807 -10.503 13.602 1.00 93.50 83 ASN A O 1
ATOM 663 N N . VAL A 1 84 ? -10.798 -8.398 14.357 1.00 92.69 84 VAL A N 1
ATOM 664 C CA . VAL A 1 84 ? -9.869 -8.667 15.466 1.00 92.69 84 VAL A CA 1
ATOM 665 C C . VAL A 1 84 ? -10.438 -9.676 16.471 1.00 92.69 84 VAL A C 1
ATOM 667 O O . VAL A 1 84 ? -9.663 -10.449 17.042 1.00 92.69 84 VAL A O 1
ATOM 670 N N . HIS A 1 85 ? -11.761 -9.698 16.662 1.00 94.56 85 HIS A N 1
ATOM 671 C CA . HIS A 1 85 ? -12.449 -10.572 17.611 1.00 94.56 85 HIS A CA 1
ATOM 672 C C . HIS A 1 85 ? -12.751 -11.951 17.015 1.00 94.56 85 HIS A C 1
ATOM 674 O O . HIS A 1 85 ? -12.348 -12.959 17.589 1.00 94.56 85 HIS A O 1
ATOM 680 N N . THR A 1 86 ? -13.408 -12.004 15.851 1.00 95.88 86 THR A N 1
ATOM 681 C CA . THR A 1 86 ? -13.851 -13.275 15.244 1.00 95.88 86 THR A CA 1
ATOM 682 C C . THR A 1 86 ? -12.762 -13.977 14.434 1.00 95.88 86 THR A C 1
ATOM 684 O O . THR A 1 86 ? -12.909 -15.152 14.115 1.00 95.88 86 THR A O 1
ATOM 687 N N . LYS A 1 87 ? -11.670 -13.271 14.095 1.00 93.31 87 LYS A N 1
ATOM 688 C CA . LYS A 1 87 ? -10.612 -13.713 13.162 1.00 93.31 87 LYS A CA 1
ATOM 689 C C . LYS A 1 87 ? -11.099 -13.984 11.738 1.00 93.31 87 LYS A C 1
ATOM 691 O O . LYS A 1 87 ? -10.352 -14.515 10.921 1.00 93.31 87 LYS A O 1
ATOM 696 N N . GLU A 1 88 ? -12.323 -13.579 11.426 1.00 94.88 88 GLU A N 1
ATOM 697 C CA . GLU A 1 88 ? -12.884 -13.672 10.087 1.00 94.88 88 GLU A CA 1
ATOM 698 C C . GLU A 1 88 ? -12.149 -12.735 9.123 1.00 94.88 88 GLU A C 1
ATOM 700 O O . GLU A 1 88 ? -11.850 -11.585 9.458 1.00 94.88 88 GLU A O 1
ATOM 705 N N . VAL A 1 89 ? -11.863 -13.232 7.919 1.00 94.94 89 VAL A N 1
ATOM 706 C CA . VAL A 1 89 ? -11.296 -12.435 6.829 1.00 94.94 89 VAL A CA 1
ATOM 707 C C . VAL A 1 89 ? -12.409 -11.606 6.200 1.00 94.94 89 VAL A C 1
ATOM 709 O O . VAL A 1 89 ? -13.307 -12.157 5.573 1.00 94.94 89 VAL A O 1
ATOM 712 N N . LEU A 1 90 ? -12.323 -10.284 6.345 1.00 93.25 90 LEU A N 1
ATOM 713 C CA . LEU A 1 90 ? -13.274 -9.335 5.767 1.00 93.25 90 LEU A CA 1
ATOM 714 C C . LEU A 1 90 ? -12.884 -8.991 4.329 1.00 93.25 90 LEU A C 1
ATOM 716 O O . LEU A 1 90 ? -13.712 -9.024 3.424 1.00 93.25 90 LEU A O 1
ATOM 720 N N . GLU A 1 91 ? -11.600 -8.700 4.105 1.00 92.38 91 GLU A N 1
ATOM 721 C CA . GLU A 1 91 ? -11.073 -8.378 2.780 1.00 92.38 91 GLU A CA 1
ATOM 722 C C . GLU A 1 91 ? -9.699 -9.013 2.561 1.00 92.38 91 GLU A C 1
ATOM 724 O O . GLU A 1 91 ? -8.897 -9.156 3.483 1.00 92.38 91 GLU A O 1
ATOM 729 N N . CYS A 1 92 ? -9.418 -9.370 1.309 1.00 93.19 92 CYS A N 1
ATOM 730 C CA . CYS A 1 92 ? -8.119 -9.861 0.868 1.00 93.19 92 CYS A CA 1
ATOM 731 C C . CYS A 1 92 ? -7.771 -9.208 -0.474 1.00 93.19 92 CYS A C 1
ATOM 733 O O . CYS A 1 92 ? -8.494 -9.376 -1.468 1.00 93.19 92 CYS A O 1
ATOM 735 N N . TRP A 1 93 ? -6.681 -8.445 -0.455 1.00 92.00 93 TRP A N 1
ATOM 736 C CA . TRP A 1 93 ? -6.142 -7.670 -1.563 1.00 92.00 93 TRP A CA 1
ATOM 737 C C . TRP A 1 93 ? -4.845 -8.305 -2.049 1.00 92.00 93 TRP A C 1
ATOM 739 O O . TRP A 1 93 ? -3.807 -8.198 -1.400 1.00 92.00 93 TRP A O 1
ATOM 749 N N . ASP A 1 94 ? -4.920 -8.967 -3.195 1.00 92.50 94 ASP A N 1
ATOM 750 C CA . ASP A 1 94 ? -3.809 -9.627 -3.864 1.00 92.50 94 ASP A CA 1
ATOM 751 C C . ASP A 1 94 ? -3.116 -8.656 -4.831 1.00 92.50 94 ASP A C 1
ATOM 753 O O . ASP A 1 94 ? -3.640 -8.338 -5.897 1.00 92.50 94 ASP A O 1
ATOM 757 N N . PHE A 1 95 ? -1.901 -8.235 -4.505 1.00 89.81 95 PHE A N 1
ATOM 758 C CA . PHE A 1 95 ? -0.989 -7.529 -5.400 1.00 89.81 95 PHE A CA 1
ATOM 759 C C . PHE A 1 95 ? -0.128 -8.554 -6.142 1.00 89.81 95 PHE A C 1
ATOM 761 O O . PHE A 1 95 ? 0.854 -9.071 -5.608 1.00 89.81 95 PHE A O 1
ATOM 768 N N . LYS A 1 96 ? -0.525 -8.895 -7.367 1.00 89.56 96 LYS A N 1
ATOM 769 C CA . LYS A 1 96 ? 0.201 -9.823 -8.239 1.00 89.56 96 LYS A CA 1
ATOM 770 C C . LYS A 1 96 ? 1.344 -9.088 -8.919 1.00 89.56 96 LYS A C 1
ATOM 772 O O . LYS A 1 96 ? 1.124 -8.066 -9.567 1.00 89.56 96 LYS A O 1
ATOM 777 N N . VAL A 1 97 ? 2.546 -9.623 -8.792 1.00 85.62 97 VAL A N 1
ATOM 778 C CA . VAL A 1 97 ? 3.749 -9.060 -9.394 1.00 85.62 97 VAL A CA 1
ATOM 779 C C . VAL A 1 97 ? 3.924 -9.698 -10.764 1.00 85.62 97 VAL A C 1
ATOM 781 O O . VAL A 1 97 ? 3.975 -10.918 -10.892 1.00 85.62 97 VAL A O 1
ATOM 784 N N . GLN A 1 98 ? 3.991 -8.875 -11.803 1.00 76.88 98 GLN A N 1
ATOM 785 C CA . GLN A 1 98 ? 4.425 -9.306 -13.125 1.00 76.88 98 GLN A CA 1
ATOM 786 C C . GLN A 1 98 ? 5.805 -8.718 -13.373 1.00 76.88 98 GLN A C 1
ATOM 788 O O . GLN A 1 98 ? 5.935 -7.590 -13.848 1.00 76.88 98 GLN A O 1
ATOM 793 N N . ASN A 1 99 ? 6.832 -9.495 -13.034 1.00 63.88 99 ASN A N 1
ATOM 794 C CA . ASN A 1 99 ? 8.187 -9.160 -13.434 1.00 63.88 99 ASN A CA 1
ATOM 795 C C . ASN A 1 99 ? 8.306 -9.351 -14.943 1.00 63.88 99 ASN A C 1
ATOM 797 O O . ASN A 1 99 ? 8.133 -10.455 -15.463 1.00 63.88 99 ASN A O 1
ATOM 801 N N . GLU A 1 100 ? 8.592 -8.263 -15.653 1.00 61.41 100 GLU A N 1
ATOM 802 C CA . GLU A 1 100 ? 8.976 -8.332 -17.056 1.00 61.41 100 GLU A CA 1
ATOM 803 C C . GLU A 1 100 ? 10.376 -8.963 -17.113 1.00 61.41 100 GLU A C 1
ATOM 805 O O . GLU A 1 100 ? 11.400 -8.286 -17.016 1.00 61.41 100 GLU A O 1
ATOM 810 N N . LEU A 1 101 ? 10.422 -10.295 -17.217 1.00 49.31 101 LEU A N 1
ATOM 811 C CA . LEU A 1 101 ? 11.625 -11.044 -17.571 1.00 49.31 101 LEU A CA 1
ATOM 812 C C . LEU A 1 101 ? 11.997 -10.699 -19.020 1.00 49.31 101 LEU A C 1
ATOM 814 O O . LEU A 1 101 ? 11.650 -11.418 -19.946 1.00 49.31 101 LEU A O 1
ATOM 818 N N . GLY A 1 102 ? 12.696 -9.575 -19.186 1.00 42.06 102 GLY A N 1
ATOM 819 C CA . GLY A 1 102 ? 13.511 -9.246 -20.350 1.00 42.06 102 GLY A CA 1
ATOM 820 C C . GLY A 1 102 ? 12.763 -8.925 -21.643 1.00 42.06 102 GLY A C 1
ATOM 821 O O . GLY A 1 102 ? 12.456 -9.814 -22.423 1.00 42.06 102 GLY A O 1
ATOM 822 N N . ASP A 1 103 ? 12.672 -7.633 -21.958 1.00 32.75 103 ASP A N 1
ATOM 823 C CA . ASP A 1 103 ? 12.936 -7.183 -23.332 1.00 32.75 103 ASP A CA 1
ATOM 824 C C . ASP A 1 103 ? 13.647 -5.825 -23.353 1.00 32.75 103 ASP A C 1
ATOM 826 O O . ASP A 1 103 ? 13.326 -4.904 -24.099 1.00 32.75 103 ASP A O 1
ATOM 830 N N . SER A 1 104 ? 14.611 -5.678 -22.443 1.00 37.19 104 SER A N 1
ATOM 831 C CA . SER A 1 104 ? 15.634 -4.642 -22.484 1.00 37.19 104 SER A CA 1
ATOM 832 C C . SER A 1 104 ? 16.700 -4.939 -21.440 1.00 37.19 104 SER A C 1
ATOM 834 O O . SER A 1 104 ? 16.672 -4.456 -20.312 1.00 37.19 104 SER A O 1
ATOM 836 N N . ALA A 1 105 ? 17.752 -5.615 -21.885 1.00 37.94 105 ALA A N 1
ATOM 837 C CA . ALA A 1 105 ? 19.098 -5.332 -21.405 1.00 37.94 105 ALA A CA 1
ATOM 838 C C . ALA A 1 105 ? 19.540 -3.889 -21.777 1.00 37.94 105 ALA A C 1
ATOM 840 O O . ALA A 1 105 ? 20.695 -3.659 -22.131 1.00 37.94 105 ALA A O 1
ATOM 841 N N . SER A 1 106 ? 18.648 -2.892 -21.709 1.00 38.62 106 SER A N 1
ATOM 842 C CA . SER A 1 106 ? 19.022 -1.484 -21.665 1.0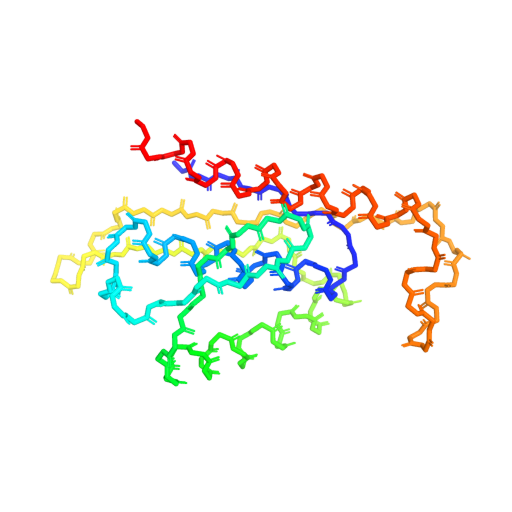0 38.62 106 SER A CA 1
ATOM 843 C C . SER A 1 106 ? 19.165 -1.111 -20.198 1.00 38.62 106 SER A C 1
ATOM 845 O O . SER A 1 106 ? 18.221 -0.674 -19.551 1.00 38.62 106 SER A O 1
ATOM 847 N N . LYS A 1 107 ? 20.363 -1.386 -19.680 1.00 39.06 107 LYS A N 1
ATOM 848 C CA . LYS A 1 107 ? 20.996 -0.758 -18.516 1.00 39.06 107 LYS A CA 1
ATOM 849 C C . LYS A 1 107 ? 20.111 0.269 -17.788 1.00 39.06 107 LYS A C 1
ATOM 851 O O . LYS A 1 107 ? 20.239 1.469 -18.016 1.00 39.06 107 LYS A O 1
ATOM 856 N N . LEU A 1 108 ? 19.273 -0.193 -16.865 1.00 45.97 108 LEU A N 1
ATOM 857 C CA . LEU A 1 108 ? 18.899 0.637 -15.727 1.00 45.97 108 LEU A CA 1
ATOM 858 C C . LEU A 1 108 ? 20.085 0.550 -14.770 1.00 45.97 108 LEU A C 1
ATOM 860 O O . LEU A 1 108 ? 20.176 -0.338 -13.926 1.00 45.97 108 LEU A O 1
ATOM 864 N N . ASP A 1 109 ? 21.070 1.406 -15.031 1.00 42.97 109 ASP A N 1
ATOM 865 C CA . ASP A 1 109 ? 22.137 1.698 -14.085 1.00 42.97 109 ASP A CA 1
ATOM 866 C C . ASP A 1 109 ? 21.470 2.139 -12.770 1.00 42.97 109 ASP A C 1
ATOM 868 O O . ASP A 1 109 ? 20.627 3.041 -12.810 1.00 42.97 109 ASP A O 1
ATOM 872 N N . PRO A 1 110 ? 21.814 1.549 -11.613 1.00 47.38 110 PRO A N 1
ATOM 873 C CA . PRO A 1 110 ? 21.339 2.014 -10.309 1.00 47.38 110 PRO A CA 1
ATOM 874 C C . PRO A 1 110 ? 21.591 3.513 -10.055 1.00 47.38 110 PRO A C 1
ATOM 876 O O . PRO A 1 110 ? 20.971 4.087 -9.164 1.00 47.38 110 PRO A O 1
ATOM 879 N N . ASN A 1 111 ? 22.475 4.150 -10.836 1.00 44.22 111 ASN A N 1
ATOM 880 C CA . ASN A 1 111 ? 22.787 5.578 -10.787 1.00 44.22 111 ASN A CA 1
ATOM 881 C C . ASN A 1 111 ? 22.070 6.437 -11.841 1.00 44.22 111 ASN A C 1
ATOM 883 O O . ASN A 1 111 ? 22.285 7.650 -11.854 1.00 44.22 111 ASN A O 1
ATOM 887 N N . ASN A 1 112 ? 21.255 5.863 -12.733 1.00 41.94 112 ASN A N 1
ATOM 888 C CA . ASN A 1 112 ? 20.581 6.630 -13.779 1.00 41.94 112 ASN A CA 1
ATOM 889 C C . ASN A 1 112 ? 19.054 6.604 -13.573 1.00 41.94 112 ASN A C 1
ATOM 891 O O . ASN A 1 112 ? 18.415 5.592 -13.872 1.00 41.94 112 ASN A O 1
ATOM 895 N N . PRO A 1 113 ? 18.448 7.689 -13.048 1.00 48.66 113 PRO A N 1
ATOM 896 C CA . PRO A 1 113 ? 16.999 7.773 -12.878 1.00 48.66 113 PRO A CA 1
ATOM 897 C C . PRO A 1 113 ? 16.287 7.616 -14.234 1.00 48.66 113 PRO A C 1
ATOM 899 O O . PRO A 1 113 ? 16.918 7.844 -15.272 1.00 48.66 113 PRO A O 1
ATOM 902 N N . PRO A 1 114 ? 14.987 7.246 -14.256 1.00 50.16 114 PRO A N 1
ATOM 903 C CA . PRO A 1 114 ? 14.220 7.064 -15.490 1.00 50.16 114 PRO A CA 1
ATOM 904 C C . PRO A 1 114 ? 14.279 8.353 -16.313 1.00 50.16 114 PRO A C 1
ATOM 906 O O . PRO A 1 114 ? 13.629 9.352 -16.010 1.00 50.16 114 PRO A O 1
ATOM 909 N N . THR A 1 115 ? 15.155 8.359 -17.313 1.00 49.81 115 THR A N 1
ATOM 910 C CA . THR A 1 115 ? 15.640 9.579 -17.968 1.00 49.81 115 THR A CA 1
ATOM 911 C C . THR A 1 115 ? 14.801 9.921 -19.196 1.00 49.81 115 THR A C 1
ATOM 913 O O . THR A 1 115 ? 14.958 10.998 -19.772 1.00 49.81 115 THR A O 1
ATOM 916 N N . SER A 1 116 ? 13.860 9.050 -19.588 1.00 59.03 116 SER A N 1
ATOM 917 C CA . SER A 1 116 ? 12.944 9.313 -20.695 1.00 59.03 116 SER A CA 1
ATOM 918 C C . SER A 1 116 ? 11.565 9.783 -20.205 1.00 59.03 116 SER A C 1
ATOM 920 O O . SER A 1 116 ? 10.885 9.148 -19.400 1.00 59.03 116 SER A O 1
ATOM 922 N N . SER A 1 117 ? 11.084 10.898 -20.766 1.00 60.34 117 SER A N 1
ATOM 923 C CA . SER A 1 117 ? 9.726 11.421 -20.518 1.00 60.34 117 SER A CA 1
ATOM 924 C C . SER A 1 117 ? 8.621 10.392 -20.829 1.00 60.34 117 SER A C 1
ATOM 926 O O . SER A 1 117 ? 7.521 10.463 -20.280 1.00 60.34 117 SER A O 1
ATOM 928 N N . LYS A 1 118 ? 8.908 9.421 -21.706 1.00 64.56 118 LYS A N 1
ATOM 929 C CA . LYS A 1 118 ? 7.981 8.358 -22.107 1.00 64.56 118 LYS A CA 1
ATOM 930 C C . LYS A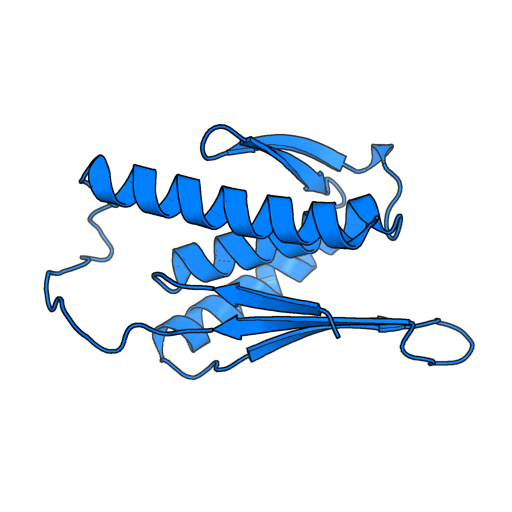 1 118 ? 7.787 7.315 -21.002 1.00 64.56 118 LYS A C 1
ATOM 932 O O . LYS A 1 118 ? 6.648 6.928 -20.752 1.00 64.56 118 LYS A O 1
ATOM 937 N N . GLU A 1 119 ? 8.857 6.908 -20.322 1.00 67.12 119 GLU A N 1
ATOM 938 C CA . GLU A 1 119 ? 8.784 5.975 -19.188 1.00 67.12 119 GLU A CA 1
ATOM 939 C C . GLU A 1 119 ? 8.060 6.602 -18.002 1.00 67.12 119 GLU A C 1
ATOM 941 O O . GLU A 1 119 ? 7.153 5.984 -17.454 1.00 67.12 119 GLU A O 1
ATOM 946 N N . LEU A 1 120 ? 8.360 7.864 -17.674 1.00 66.12 120 LEU A N 1
ATOM 947 C CA . LEU A 1 120 ? 7.675 8.557 -16.582 1.00 66.12 120 LEU A CA 1
ATOM 948 C C . LEU A 1 120 ? 6.161 8.646 -16.826 1.00 66.12 120 LEU A C 1
ATOM 950 O O . LEU A 1 120 ? 5.377 8.398 -15.916 1.00 66.12 120 LEU A O 1
ATOM 954 N N . LYS A 1 121 ? 5.727 8.934 -18.060 1.00 74.25 121 LYS A N 1
ATOM 955 C CA . LYS A 1 121 ? 4.297 8.949 -18.419 1.00 74.25 121 LYS A CA 1
ATOM 956 C C . LYS A 1 121 ? 3.641 7.571 -18.305 1.00 74.25 121 LYS A C 1
ATOM 958 O O . LYS A 1 121 ? 2.483 7.497 -17.903 1.00 74.25 121 LYS A O 1
ATOM 963 N N . LYS A 1 122 ? 4.360 6.496 -18.647 1.00 74.12 122 LYS A N 1
ATOM 964 C CA . LYS A 1 122 ? 3.873 5.116 -18.489 1.00 74.12 122 LYS A CA 1
ATOM 965 C C . LYS A 1 122 ? 3.683 4.783 -17.005 1.00 74.12 122 LYS A C 1
ATOM 967 O O . LYS A 1 122 ? 2.593 4.383 -16.616 1.00 74.12 122 LYS A O 1
ATOM 972 N N . ILE A 1 123 ? 4.684 5.085 -16.176 1.00 70.44 123 ILE A N 1
ATOM 973 C CA . ILE A 1 123 ? 4.643 4.909 -14.714 1.00 70.44 123 ILE A CA 1
ATOM 974 C C . ILE A 1 123 ? 3.482 5.708 -14.097 1.00 70.44 123 ILE A C 1
ATOM 976 O O . ILE A 1 123 ? 2.747 5.185 -13.262 1.00 70.44 123 ILE A O 1
ATOM 980 N N . GLN A 1 124 ? 3.277 6.956 -14.541 1.00 72.06 124 GLN A N 1
ATOM 981 C CA . GLN A 1 124 ? 2.166 7.822 -14.116 1.00 72.06 124 GLN A CA 1
ATOM 982 C C . GLN A 1 124 ? 0.782 7.272 -14.496 1.00 72.06 124 GLN A C 1
ATOM 984 O O . GLN A 1 124 ? -0.192 7.493 -13.773 1.00 72.06 124 GLN A O 1
ATOM 989 N N . ALA A 1 125 ? 0.665 6.601 -15.641 1.00 78.69 125 ALA A N 1
ATOM 990 C CA . ALA A 1 125 ? -0.584 5.971 -16.054 1.00 78.69 125 ALA A CA 1
ATOM 991 C C . ALA A 1 125 ? -0.869 4.723 -15.208 1.00 78.69 125 ALA A C 1
ATOM 993 O O . ALA A 1 125 ? -1.962 4.595 -14.666 1.00 78.69 125 ALA A O 1
ATOM 994 N N . GLU A 1 126 ? 0.135 3.869 -15.004 1.00 75.81 126 GLU A N 1
ATOM 995 C CA . GLU A 1 126 ? -0.007 2.630 -14.232 1.00 75.81 126 GLU A CA 1
ATOM 996 C C . GLU A 1 126 ? -0.390 2.902 -12.771 1.00 75.81 126 GLU A C 1
ATOM 998 O O . GLU A 1 126 ? -1.339 2.303 -12.262 1.00 75.81 126 GLU A O 1
ATOM 1003 N N . ILE A 1 127 ? 0.251 3.878 -12.113 1.00 74.06 127 ILE A N 1
ATOM 1004 C CA . ILE A 1 127 ? -0.133 4.267 -10.749 1.00 74.06 127 ILE A CA 1
ATOM 1005 C C . ILE A 1 127 ? -1.560 4.819 -10.695 1.00 74.06 127 ILE A C 1
ATOM 1007 O O . ILE A 1 127 ? -2.316 4.502 -9.780 1.00 74.06 127 ILE A O 1
ATOM 1011 N N . ARG A 1 128 ? -1.974 5.611 -11.690 1.00 78.06 128 ARG A N 1
ATOM 1012 C CA . ARG A 1 128 ? -3.341 6.136 -11.757 1.00 78.06 128 ARG A CA 1
ATOM 1013 C C . ARG A 1 128 ? -4.358 5.015 -11.860 1.00 78.06 128 ARG A C 1
ATOM 1015 O O . ARG A 1 128 ? -5.391 5.092 -11.198 1.00 7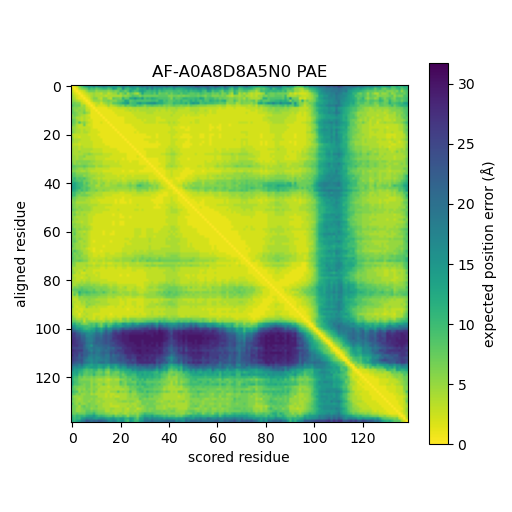8.06 128 ARG A O 1
ATOM 1022 N N . ASP A 1 129 ? -4.073 4.006 -12.669 1.00 78.81 129 ASP A N 1
ATOM 1023 C CA . ASP A 1 129 ? -4.975 2.884 -12.887 1.00 78.81 129 ASP A CA 1
ATOM 1024 C C . ASP A 1 129 ? -5.100 2.025 -11.626 1.00 78.81 129 ASP A C 1
ATOM 1026 O O . ASP A 1 129 ? -6.220 1.719 -11.217 1.00 78.81 129 ASP A O 1
ATOM 1030 N N . VAL A 1 130 ? -3.989 1.748 -10.931 1.00 76.25 130 VAL A N 1
ATOM 1031 C CA . VAL A 1 130 ? -3.998 1.056 -9.628 1.00 76.25 130 VAL A CA 1
ATOM 1032 C C . VAL A 1 130 ? -4.832 1.824 -8.600 1.00 76.25 130 VAL A C 1
ATOM 1034 O O . VAL A 1 130 ? -5.713 1.257 -7.952 1.00 76.25 130 VAL A O 1
A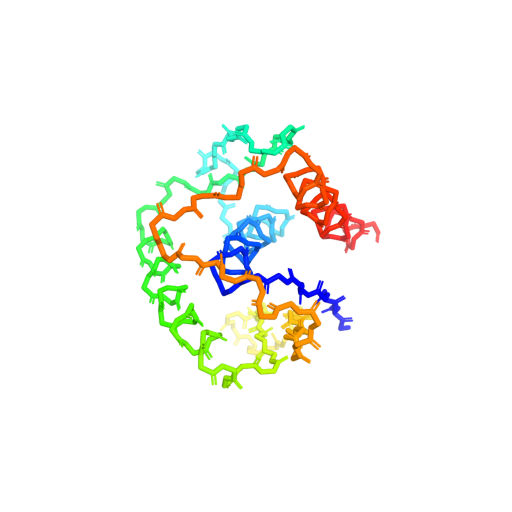TOM 1037 N N . MET A 1 131 ? -4.605 3.132 -8.477 1.00 77.38 131 MET A N 1
ATOM 1038 C CA . MET A 1 131 ? -5.309 3.969 -7.500 1.00 77.38 131 MET A CA 1
ATOM 1039 C C . MET A 1 131 ? -6.799 4.106 -7.835 1.00 77.38 131 MET A C 1
ATOM 1041 O O . MET A 1 131 ? -7.644 4.090 -6.939 1.00 77.38 131 MET A O 1
ATOM 1045 N N . ARG A 1 132 ? -7.146 4.178 -9.128 1.00 78.75 132 ARG A N 1
ATOM 1046 C CA . ARG A 1 132 ? -8.539 4.123 -9.592 1.00 78.75 132 ARG A CA 1
ATOM 1047 C C . ARG A 1 132 ? -9.185 2.778 -9.300 1.00 78.75 132 ARG A C 1
ATOM 1049 O O . ARG A 1 132 ? -10.340 2.768 -8.892 1.00 78.75 132 ARG A O 1
ATOM 1056 N N . GLN A 1 133 ? -8.474 1.669 -9.484 1.00 78.75 133 GLN A N 1
ATOM 1057 C CA . GLN A 1 133 ? -8.995 0.332 -9.203 1.00 78.75 133 GLN A CA 1
ATOM 1058 C C . GLN A 1 133 ? -9.322 0.172 -7.713 1.00 78.75 133 GLN A C 1
ATOM 1060 O O . GLN A 1 133 ? -10.410 -0.285 -7.370 1.00 78.75 133 GLN A O 1
ATOM 1065 N N . ILE A 1 134 ? -8.419 0.624 -6.839 1.00 77.31 134 ILE A N 1
ATOM 1066 C CA . ILE A 1 134 ? -8.624 0.654 -5.386 1.00 77.31 134 ILE A CA 1
ATOM 1067 C C . ILE A 1 134 ? -9.851 1.511 -5.026 1.00 77.31 134 ILE A C 1
ATOM 1069 O O . ILE A 1 134 ? -10.748 1.049 -4.321 1.00 77.31 134 ILE A O 1
ATOM 1073 N N . ALA A 1 135 ? -9.961 2.719 -5.590 1.00 75.00 135 ALA A N 1
ATOM 1074 C CA . ALA A 1 135 ? -11.125 3.578 -5.372 1.00 75.00 135 ALA A CA 1
ATOM 1075 C C . ALA A 1 135 ? -12.444 2.970 -5.901 1.00 75.00 135 ALA A C 1
ATOM 1077 O O . ALA A 1 135 ? -13.490 3.140 -5.282 1.00 75.00 135 ALA A O 1
ATOM 1078 N N . ALA A 1 136 ? -12.408 2.249 -7.026 1.00 76.31 136 ALA A N 1
ATOM 1079 C CA . ALA A 1 136 ? -13.590 1.642 -7.642 1.00 76.31 136 ALA A CA 1
ATOM 1080 C C . ALA A 1 136 ? -14.147 0.458 -6.836 1.00 76.31 136 ALA A C 1
ATOM 1082 O O . ALA A 1 136 ? -15.352 0.243 -6.817 1.00 76.31 136 ALA A O 1
ATOM 1083 N N . THR A 1 137 ? -13.299 -0.283 -6.119 1.00 70.06 137 THR A N 1
ATOM 1084 C CA . THR A 1 137 ? -13.727 -1.407 -5.257 1.00 70.06 137 THR A CA 1
ATOM 1085 C C . THR A 1 137 ? -14.466 -0.992 -3.971 1.00 70.06 137 THR A C 1
ATOM 1087 O O . THR A 1 137 ? -14.727 -1.826 -3.103 1.00 70.06 137 THR A O 1
ATOM 1090 N N . ILE A 1 138 ? -14.776 0.298 -3.819 1.00 61.75 138 ILE A N 1
ATOM 1091 C CA . ILE A 1 138 ? -15.567 0.866 -2.712 1.00 61.75 138 ILE A CA 1
ATOM 1092 C C . ILE A 1 138 ? -17.030 1.090 -3.126 1.00 61.75 138 ILE A C 1
ATOM 1094 O O . ILE A 1 138 ? -17.862 1.355 -2.262 1.00 61.75 138 ILE A O 1
ATOM 1098 N N . SER A 1 139 ? -17.345 0.990 -4.424 1.00 45.34 139 SER A N 1
ATOM 1099 C CA . SER A 1 139 ? -18.714 1.124 -4.949 1.00 45.34 139 SER A CA 1
ATOM 1100 C C . SER A 1 139 ? -19.546 -0.140 -4.773 1.00 45.34 139 SER A C 1
ATOM 1102 O O . SER A 1 139 ? -18.970 -1.246 -4.879 1.00 45.34 139 SER A O 1
#

Sequence (139 aa):
QNAITLKGSAAIISEYLNYGINSILFQRGIYPPEQFTSVQQYGLTILMSKDEKIIAFLRNVLTQVQDWLGQNQVDKISMIITNVHTKEVLECWDFKVQNELGDSASKLDPNNPPTSSKELKKIQAEIRDVMRQIAATIS

Organism: Culex pipiens (NCBI:txid7175)

Nearest PDB structures (foldseek):
  2v64-assembly2_D  TM=9.157E-01  e=1.596E-11  Homo sapiens
  2v64-assembly3_H  TM=9.263E-01  e=6.204E-11  Homo sapiens
  2v64-assembly1_E  TM=9.424E-01  e=7.406E-11  Homo sapiens
  3gmh-assembly5_J  TM=8.873E-01  e=4.104E-11  Homo sapiens
  3gmh-assembly6_L  TM=8.795E-01  e=3.055E-11  Homo sapiens